Protein AF-A0A2A4EE54-F1 (afdb_monomer)

Mean predicted aligned error: 11.09 Å

Solvent-accessible surface area (backbone atoms only — not comparable to full-atom values): 6206 Å² total; per-residue (Å²): 139,69,63,66,66,54,53,55,38,52,53,34,49,49,50,20,50,52,24,51,49,49,29,50,53,48,52,52,52,50,54,50,50,54,53,49,51,53,56,48,56,74,78,43,83,56,73,71,44,54,53,51,51,51,52,51,53,57,49,48,53,54,50,50,54,52,33,53,51,28,50,51,50,19,51,50,29,48,52,51,32,51,49,53,54,50,55,50,52,52,53,49,50,66,63,67,68,70,83,79,87,84,81,85,83,89,80,95,79,133

Sequence (110 aa):
MSGLHTYETADIRGLESALKQLHGYCGELQAHASGATGAVSAQWSGIANNEFVNTVQTWQVGATILTSFAEYLATWAGDAATQYETAQSSTGSMWGGGGGAGGGGGSTAV

Structure (mmCIF, N/CA/C/O backbone):
data_AF-A0A2A4EE54-F1
#
_entry.id   AF-A0A2A4EE54-F1
#
loop_
_atom_site.group_PDB
_atom_site.id
_atom_site.type_symbol
_atom_site.label_atom_id
_atom_site.label_alt_id
_atom_site.label_comp_id
_atom_site.label_asym_id
_atom_site.label_entity_id
_atom_site.label_seq_id
_atom_site.pdbx_PDB_ins_code
_atom_site.Cartn_x
_a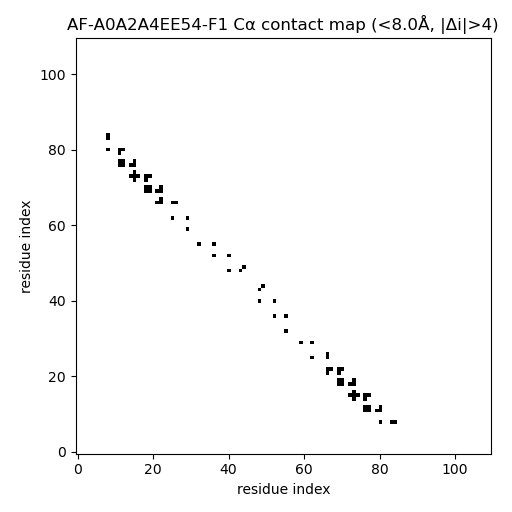tom_site.Cartn_y
_atom_site.Cartn_z
_atom_site.occupancy
_atom_site.B_iso_or_equiv
_atom_site.auth_seq_id
_atom_site.auth_comp_id
_atom_site.auth_asym_id
_atom_site.auth_atom_id
_atom_site.pdbx_PDB_model_num
ATOM 1 N N . MET A 1 1 ? 29.834 -0.822 -24.535 1.00 45.66 1 MET A N 1
ATOM 2 C CA . MET A 1 1 ? 29.388 -0.267 -23.237 1.00 45.66 1 MET A CA 1
ATOM 3 C C . MET A 1 1 ? 27.870 -0.454 -23.058 1.00 45.66 1 MET A C 1
ATOM 5 O O . MET A 1 1 ? 27.166 0.517 -22.854 1.00 45.66 1 MET A O 1
ATOM 9 N N . SER A 1 2 ? 27.335 -1.682 -23.135 1.00 53.91 2 SER A N 1
ATOM 10 C CA . SER A 1 2 ? 25.884 -1.943 -22.967 1.00 53.91 2 SER A CA 1
ATOM 11 C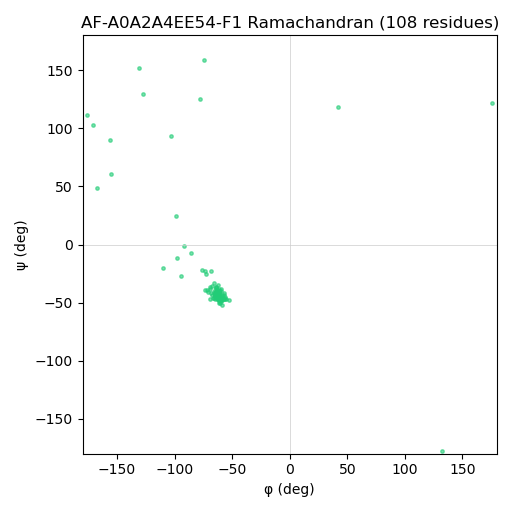 C . SER A 1 2 ? 25.486 -2.421 -21.559 1.00 53.91 2 SER A C 1
ATOM 13 O O . SER A 1 2 ? 24.305 -2.455 -21.231 1.00 53.91 2 SER A O 1
ATOM 15 N N . GLY A 1 3 ? 26.462 -2.786 -20.718 1.00 56.38 3 GLY A N 1
ATOM 16 C CA . GLY A 1 3 ? 26.206 -3.386 -19.405 1.00 56.38 3 GLY A CA 1
ATOM 17 C C . GLY A 1 3 ? 25.590 -2.423 -18.390 1.00 56.38 3 GLY A C 1
ATOM 18 O O . GLY A 1 3 ? 24.597 -2.777 -17.770 1.00 56.38 3 GLY A O 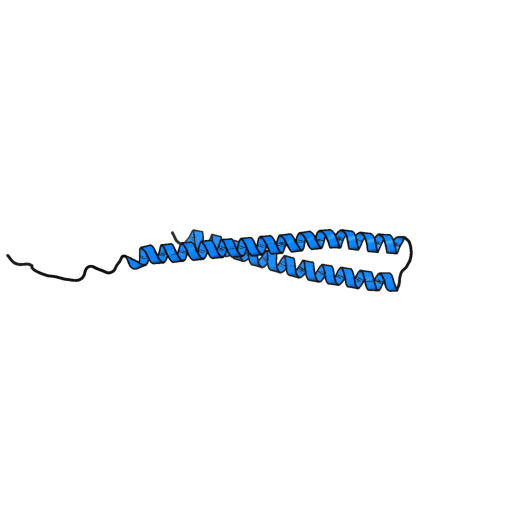1
ATOM 19 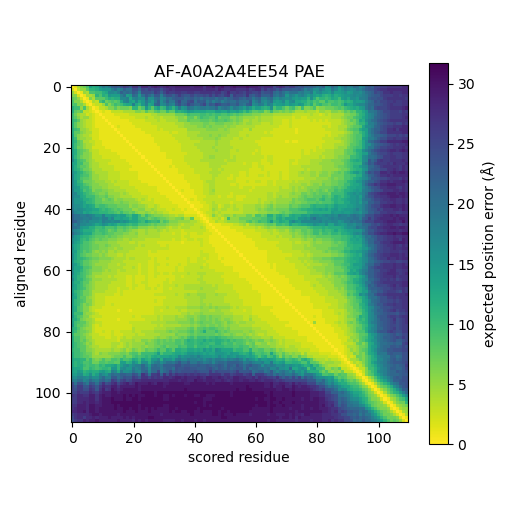N N . LEU A 1 4 ? 26.128 -1.203 -18.257 1.00 57.88 4 LEU A N 1
ATOM 20 C CA . LEU A 1 4 ? 25.693 -0.248 -17.223 1.00 57.88 4 LEU A CA 1
ATOM 21 C C . LEU A 1 4 ? 24.188 0.058 -17.303 1.00 57.88 4 LEU A C 1
ATOM 23 O O . LEU A 1 4 ? 23.478 -0.061 -16.313 1.00 57.88 4 LEU A O 1
ATOM 27 N N . HIS A 1 5 ? 23.689 0.341 -18.505 1.00 59.59 5 HIS A N 1
ATOM 28 C CA . HIS A 1 5 ? 22.298 0.752 -18.708 1.00 59.59 5 HIS A CA 1
ATOM 29 C C . HIS A 1 5 ? 21.277 -0.384 -18.556 1.00 59.59 5 HIS A C 1
ATOM 31 O O . HIS A 1 5 ? 20.105 -0.141 -18.265 1.00 59.59 5 HIS A O 1
ATOM 37 N N . THR A 1 6 ? 21.716 -1.634 -18.726 1.00 61.56 6 THR A N 1
ATOM 38 C CA . THR A 1 6 ? 20.871 -2.811 -18.472 1.00 61.56 6 THR A CA 1
ATOM 39 C C . THR A 1 6 ? 20.683 -3.017 -16.964 1.00 61.56 6 THR A C 1
ATOM 41 O O . THR A 1 6 ? 19.575 -3.314 -16.525 1.00 61.56 6 THR A O 1
ATOM 44 N N . TYR A 1 7 ? 21.738 -2.798 -16.168 1.00 62.31 7 TYR A N 1
ATOM 45 C CA . TYR A 1 7 ? 21.665 -2.845 -14.702 1.00 62.31 7 TYR A CA 1
ATOM 46 C C . TYR A 1 7 ? 20.791 -1.718 -14.135 1.00 62.31 7 TYR A C 1
ATOM 48 O O . TYR A 1 7 ? 19.895 -1.994 -13.346 1.00 62.31 7 TYR A O 1
ATOM 56 N N . GLU A 1 8 ? 20.963 -0.482 -14.615 1.00 74.19 8 GLU A N 1
ATOM 57 C CA . GLU A 1 8 ? 20.152 0.673 -14.189 1.00 74.19 8 GLU A CA 1
ATOM 58 C C . GLU A 1 8 ? 18.649 0.443 -14.425 1.00 74.19 8 GLU A C 1
ATOM 60 O O . GLU A 1 8 ? 17.819 0.725 -13.563 1.00 74.19 8 GLU A O 1
ATOM 65 N N . THR A 1 9 ? 18.288 -0.135 -15.573 1.00 84.19 9 THR A N 1
ATOM 66 C CA . THR A 1 9 ? 16.888 -0.450 -15.899 1.00 84.19 9 THR A CA 1
ATOM 67 C C . THR A 1 9 ? 16.338 -1.564 -15.001 1.00 84.19 9 THR A C 1
ATOM 69 O O . THR A 1 9 ? 15.210 -1.466 -14.515 1.00 84.19 9 THR A O 1
ATOM 72 N N . ALA A 1 10 ? 17.130 -2.611 -14.742 1.00 85.94 10 ALA A N 1
ATOM 73 C CA . ALA A 1 10 ? 16.733 -3.714 -13.869 1.00 85.94 10 ALA A CA 1
ATOM 74 C C . ALA A 1 10 ? 16.497 -3.252 -12.422 1.00 85.94 10 ALA A C 1
ATOM 76 O O . ALA A 1 10 ? 15.517 -3.671 -11.806 1.00 85.94 10 ALA A O 1
ATOM 77 N N . ASP A 1 11 ? 17.333 -2.348 -11.908 1.00 89.00 11 ASP A N 1
ATOM 78 C CA . ASP A 1 11 ? 17.180 -1.780 -10.567 1.00 89.00 11 ASP A CA 1
ATOM 79 C C . ASP A 1 11 ? 15.908 -0.924 -10.455 1.00 89.00 11 ASP A C 1
ATOM 81 O O . ASP A 1 11 ? 15.161 -1.044 -9.479 1.00 89.00 11 ASP A O 1
ATOM 85 N N . ILE A 1 12 ? 15.593 -0.119 -11.479 1.00 90.06 12 ILE A N 1
ATOM 86 C CA . ILE A 1 12 ? 14.355 0.680 -11.519 1.00 90.06 12 ILE A CA 1
ATOM 87 C C . ILE A 1 12 ? 13.115 -0.230 -11.571 1.00 90.06 12 ILE A C 1
ATOM 89 O O . ILE A 1 12 ? 12.148 0.002 -10.843 1.00 90.06 12 ILE A O 1
ATOM 93 N N . ARG A 1 13 ? 13.144 -1.307 -12.369 1.00 91.12 13 ARG A N 1
ATOM 94 C CA . ARG A 1 13 ? 12.072 -2.324 -12.397 1.00 91.12 13 ARG A CA 1
ATOM 95 C C . ARG A 1 13 ? 11.949 -3.064 -11.060 1.00 91.12 13 ARG A C 1
ATOM 97 O O . ARG A 1 13 ? 10.842 -3.379 -10.619 1.00 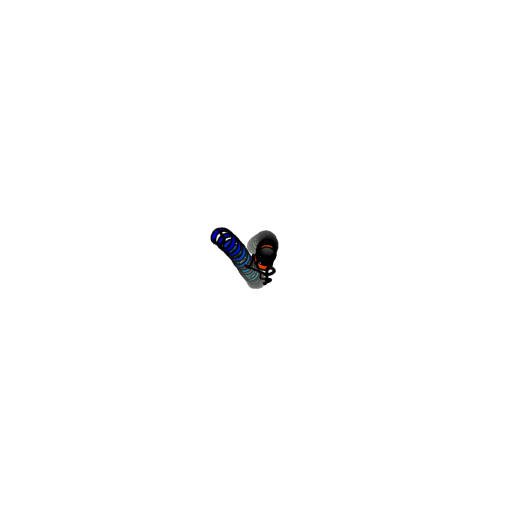91.12 13 ARG A O 1
ATOM 104 N N . GLY A 1 14 ? 13.073 -3.317 -10.392 1.00 92.75 14 GLY A N 1
ATOM 105 C CA . GLY A 1 14 ? 13.110 -3.873 -9.041 1.00 92.75 14 GLY A CA 1
ATOM 106 C C . GLY A 1 14 ? 12.398 -2.969 -8.035 1.00 92.75 14 GLY A C 1
ATOM 107 O O . GLY A 1 14 ? 11.557 -3.444 -7.268 1.00 92.75 14 GLY A O 1
ATOM 108 N N . LEU A 1 15 ? 12.663 -1.661 -8.092 1.00 92.25 15 LEU A N 1
ATOM 109 C CA . LEU A 1 15 ? 11.980 -0.660 -7.274 1.00 92.25 15 LEU A CA 1
ATOM 110 C C . LEU A 1 15 ? 10.473 -0.604 -7.568 1.00 92.25 15 LEU A C 1
ATOM 112 O O . LEU A 1 15 ? 9.676 -0.639 -6.631 1.00 92.25 15 LEU A O 1
ATOM 116 N N . GLU A 1 16 ? 10.071 -0.571 -8.843 1.00 95.19 16 GLU A N 1
ATOM 117 C CA . GLU A 1 16 ? 8.661 -0.622 -9.261 1.00 95.19 16 GLU A CA 1
ATOM 118 C C . GLU A 1 16 ? 7.936 -1.824 -8.626 1.00 95.19 16 GLU A C 1
ATOM 120 O O . GLU A 1 16 ? 6.859 -1.677 -8.041 1.00 95.19 16 GLU A O 1
ATOM 125 N N . SER A 1 17 ? 8.542 -3.013 -8.700 1.00 95.12 17 SER A N 1
ATOM 126 C CA . SER A 1 17 ? 7.984 -4.239 -8.122 1.00 95.12 17 SER A CA 1
ATOM 127 C C . SER A 1 17 ? 7.866 -4.164 -6.598 1.00 95.12 17 SER A C 1
ATOM 129 O O . SER A 1 17 ? 6.822 -4.510 -6.042 1.00 95.12 17 SER A O 1
ATOM 131 N N . ALA A 1 18 ? 8.903 -3.673 -5.914 1.00 95.44 18 ALA A N 1
ATOM 132 C CA . ALA A 1 18 ? 8.892 -3.523 -4.461 1.00 95.44 18 ALA A CA 1
ATOM 133 C C . ALA A 1 18 ? 7.792 -2.557 -3.989 1.00 95.44 18 ALA A C 1
ATOM 135 O O . ALA A 1 18 ? 7.103 -2.831 -3.006 1.00 95.44 18 ALA A O 1
ATOM 136 N N . LEU A 1 19 ? 7.573 -1.459 -4.715 1.00 93.94 19 LEU A N 1
ATOM 137 C CA . LEU A 1 19 ? 6.529 -0.482 -4.399 1.00 93.94 19 LEU A CA 1
ATOM 138 C C . LEU A 1 19 ? 5.120 -1.034 -4.641 1.00 93.94 19 LEU A C 1
ATOM 140 O O . LEU A 1 19 ? 4.227 -0.803 -3.827 1.00 93.94 19 LEU A O 1
ATOM 144 N N . LYS A 1 20 ? 4.922 -1.825 -5.702 1.00 94.00 20 LYS A N 1
ATOM 145 C CA . LYS A 1 20 ? 3.658 -2.544 -5.942 1.00 94.00 20 LYS A CA 1
ATOM 146 C C . LYS A 1 20 ? 3.360 -3.566 -4.843 1.00 94.00 20 LYS A C 1
ATOM 148 O O . LYS A 1 20 ? 2.214 -3.684 -4.412 1.00 94.00 20 LYS A O 1
ATOM 153 N N . GLN A 1 21 ? 4.380 -4.273 -4.355 1.00 95.06 21 GLN A N 1
ATOM 154 C CA . GLN A 1 21 ? 4.237 -5.187 -3.218 1.00 95.06 21 GLN A CA 1
ATOM 155 C C . GLN A 1 21 ? 3.884 -4.434 -1.931 1.00 95.06 21 GLN A C 1
ATOM 157 O O . GLN A 1 21 ? 2.955 -4.832 -1.234 1.00 95.06 21 GLN A O 1
ATOM 162 N N . LEU A 1 22 ? 4.567 -3.318 -1.645 1.00 91.94 22 LEU A N 1
ATOM 163 C CA . LEU A 1 22 ? 4.247 -2.452 -0.507 1.00 91.94 22 LEU A CA 1
ATOM 164 C C . LEU A 1 22 ? 2.791 -1.976 -0.560 1.00 91.94 22 LEU A C 1
ATOM 166 O O . LEU A 1 22 ? 2.080 -2.089 0.434 1.00 91.94 22 LEU A O 1
ATOM 170 N N . HIS A 1 23 ? 2.339 -1.501 -1.722 1.00 93.50 23 HIS A N 1
ATOM 171 C CA . HIS A 1 23 ? 0.952 -1.097 -1.946 1.00 93.50 23 HIS A CA 1
ATOM 172 C C . HIS A 1 23 ? -0.033 -2.231 -1.608 1.00 93.50 23 HIS A C 1
ATOM 174 O O . HIS A 1 23 ? -0.998 -2.014 -0.875 1.00 93.50 23 HIS A O 1
ATOM 180 N N . GLY A 1 24 ? 0.244 -3.454 -2.078 1.00 92.00 24 GLY A N 1
ATOM 181 C CA . GLY A 1 24 ? -0.551 -4.642 -1.753 1.00 92.00 24 GLY A CA 1
ATOM 182 C C . GLY A 1 24 ? -0.620 -4.921 -0.248 1.00 92.00 24 GLY A C 1
ATOM 183 O O . GLY A 1 24 ? -1.713 -5.002 0.311 1.00 92.00 24 GLY A O 1
ATOM 184 N N . TYR A 1 25 ? 0.532 -4.983 0.427 1.00 92.94 25 TYR A N 1
ATOM 185 C CA . TYR A 1 25 ? 0.592 -5.235 1.871 1.00 92.94 25 TYR A CA 1
ATOM 186 C C . TYR A 1 25 ? -0.115 -4.155 2.694 1.00 92.94 25 TYR A C 1
ATOM 188 O O . TYR A 1 25 ? -0.800 -4.466 3.669 1.00 92.94 25 TYR A O 1
ATOM 196 N N . CYS A 1 26 ? 0.019 -2.883 2.312 1.00 92.06 26 CYS A N 1
ATOM 197 C CA . CYS A 1 26 ? -0.686 -1.795 2.980 1.00 92.06 26 CYS A CA 1
ATOM 198 C C . CYS A 1 26 ? -2.206 -1.924 2.814 1.00 92.06 26 CYS A C 1
ATOM 200 O O . CYS A 1 26 ? -2.931 -1.740 3.793 1.00 92.06 26 CYS A O 1
ATOM 202 N N . GLY A 1 27 ? -2.685 -2.303 1.625 1.00 92.19 27 GLY A N 1
ATOM 203 C CA . GLY A 1 27 ? -4.105 -2.559 1.378 1.00 92.19 27 GLY A CA 1
ATOM 204 C C . GLY A 1 27 ? -4.663 -3.704 2.232 1.00 92.19 27 GLY A C 1
ATOM 205 O O . GLY A 1 27 ? -5.708 -3.552 2.868 1.00 92.19 27 GLY A O 1
ATOM 206 N N . GLU A 1 28 ? -3.943 -4.825 2.319 1.00 93.38 28 GLU A N 1
ATOM 207 C CA . GLU A 1 28 ? -4.321 -5.959 3.176 1.00 93.38 28 GLU A CA 1
ATOM 208 C C . GLU A 1 28 ? -4.369 -5.567 4.658 1.00 93.38 28 GLU A C 1
ATOM 210 O O . GLU A 1 28 ? -5.336 -5.871 5.364 1.00 93.38 28 GLU A O 1
ATOM 215 N N . LEU A 1 29 ? -3.358 -4.835 5.132 1.00 92.00 29 LEU A N 1
ATOM 216 C CA . LEU A 1 29 ? -3.283 -4.386 6.518 1.00 92.00 29 LEU A CA 1
ATOM 217 C C . LEU A 1 29 ? -4.419 -3.411 6.865 1.00 92.00 29 LEU A C 1
ATOM 219 O O . LEU A 1 29 ? -4.999 -3.505 7.947 1.00 92.0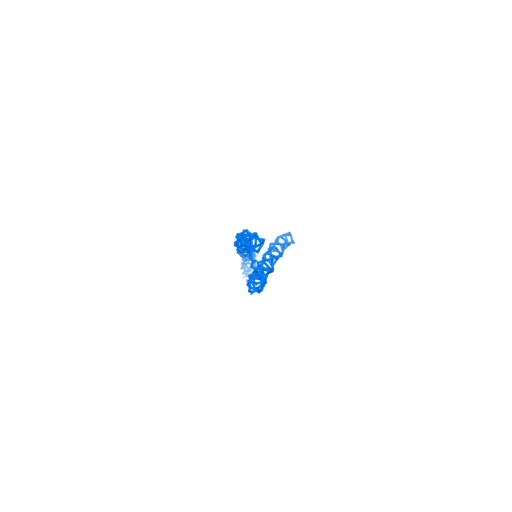0 29 LEU A O 1
ATOM 223 N N . GLN A 1 30 ? -4.779 -2.505 5.949 1.00 93.06 30 GLN A N 1
ATOM 224 C CA . GLN A 1 30 ? -5.924 -1.605 6.117 1.00 93.06 30 GLN A CA 1
ATOM 225 C C . GLN A 1 30 ? -7.249 -2.369 6.212 1.00 93.06 30 GLN A C 1
ATOM 227 O O . GLN A 1 30 ? -8.070 -2.058 7.081 1.00 93.06 30 GLN A O 1
ATOM 232 N N . ALA A 1 31 ? -7.451 -3.381 5.362 1.00 92.06 31 ALA A N 1
ATOM 233 C CA . ALA A 1 31 ? -8.638 -4.232 5.397 1.00 92.06 31 ALA A CA 1
ATOM 234 C C . ALA A 1 31 ? -8.727 -5.038 6.703 1.00 92.06 31 ALA A C 1
ATOM 236 O O . ALA A 1 31 ? -9.795 -5.132 7.310 1.00 92.06 31 ALA A O 1
ATOM 237 N N . HIS A 1 32 ? -7.601 -5.569 7.185 1.00 92.69 32 HIS A N 1
ATOM 238 C CA . HIS A 1 32 ? -7.558 -6.272 8.463 1.00 92.69 32 HIS A CA 1
ATOM 239 C C . HIS A 1 32 ? -7.859 -5.333 9.638 1.00 92.69 32 HIS A C 1
ATOM 241 O O . HIS A 1 32 ? -8.650 -5.674 10.516 1.00 92.69 32 HIS A O 1
ATOM 247 N N . ALA A 1 33 ? -7.270 -4.135 9.649 1.00 90.50 33 ALA A N 1
ATOM 248 C CA . ALA A 1 33 ? -7.512 -3.146 10.692 1.00 90.50 33 ALA A CA 1
ATOM 249 C C . ALA A 1 33 ? -8.987 -2.725 10.749 1.00 90.50 33 ALA A C 1
ATOM 251 O O . ALA A 1 33 ? -9.564 -2.685 11.832 1.00 90.50 33 ALA A O 1
ATOM 252 N N . SER A 1 34 ? -9.627 -2.469 9.601 1.00 90.44 34 SER A N 1
ATOM 253 C CA . SER A 1 34 ? -11.049 -2.103 9.568 1.00 90.44 34 SER A CA 1
ATOM 254 C C . SER A 1 34 ? -11.950 -3.241 10.058 1.00 90.44 34 SER A C 1
ATOM 256 O O . SER A 1 34 ? -12.843 -3.006 10.877 1.00 90.44 34 SER A O 1
ATOM 258 N N . GLY A 1 35 ? -11.676 -4.479 9.634 1.00 90.81 35 GLY A N 1
ATOM 259 C CA . GLY A 1 35 ? -12.401 -5.666 10.085 1.00 90.81 35 GLY A CA 1
ATOM 260 C C . GLY A 1 35 ? -12.257 -5.904 11.590 1.00 90.81 35 GLY A C 1
ATOM 261 O O . GLY A 1 35 ? -13.256 -6.090 12.289 1.00 90.81 35 GLY A O 1
ATOM 262 N N . ALA A 1 36 ? -11.028 -5.829 12.108 1.00 89.44 36 ALA A N 1
ATOM 263 C CA . ALA A 1 36 ? -10.745 -5.988 13.530 1.00 89.44 36 ALA A CA 1
ATOM 264 C C . ALA A 1 36 ? -11.414 -4.892 14.369 1.00 89.44 36 ALA A C 1
ATOM 266 O O . ALA A 1 36 ? -12.041 -5.196 15.382 1.00 89.44 36 ALA A O 1
ATOM 267 N N . THR A 1 37 ? -11.355 -3.629 13.935 1.00 92.25 37 THR A N 1
ATOM 268 C CA . THR A 1 37 ? -12.017 -2.523 14.639 1.00 92.25 37 THR A CA 1
ATOM 269 C C . THR A 1 37 ? -13.530 -2.696 14.685 1.00 92.25 37 THR A C 1
ATOM 271 O O . THR A 1 37 ? -14.126 -2.470 15.739 1.00 92.25 37 THR A O 1
ATOM 274 N N . GLY A 1 38 ? -14.151 -3.146 13.590 1.00 90.06 38 GLY A N 1
ATOM 275 C CA . GLY A 1 38 ? -15.578 -3.468 13.561 1.00 90.06 38 GLY A CA 1
ATOM 276 C C . GLY A 1 38 ? -15.950 -4.593 14.532 1.00 90.06 38 GLY A C 1
ATOM 277 O O . GLY A 1 38 ? -16.887 -4.444 15.315 1.00 90.06 38 GLY A O 1
ATOM 278 N N . ALA A 1 39 ? -15.183 -5.688 14.537 1.00 90.94 39 ALA A N 1
ATOM 279 C CA . ALA A 1 39 ? -15.411 -6.826 15.430 1.00 90.94 39 ALA A CA 1
ATOM 280 C C . ALA A 1 39 ? -15.246 -6.454 16.913 1.00 90.94 39 ALA A C 1
ATOM 282 O O . ALA A 1 39 ? -16.099 -6.788 17.736 1.00 90.94 39 ALA A O 1
ATOM 283 N N . VAL A 1 40 ? -14.184 -5.717 17.249 1.00 89.56 40 VAL A N 1
ATOM 284 C CA . VAL A 1 40 ? -13.925 -5.236 18.614 1.00 89.56 40 VAL A CA 1
ATOM 285 C C . VAL A 1 40 ? -15.034 -4.291 19.069 1.00 89.56 40 VAL A C 1
ATOM 287 O O . VAL A 1 40 ? -15.572 -4.454 20.162 1.00 89.56 40 VAL A O 1
ATOM 290 N N . SER A 1 41 ? -15.444 -3.356 18.210 1.00 90.06 41 SER A N 1
ATOM 291 C CA . SER A 1 41 ? -16.480 -2.372 18.547 1.00 90.06 41 SER A CA 1
ATOM 292 C C . SER A 1 41 ? -17.871 -2.984 18.713 1.00 90.06 41 SER A C 1
ATOM 294 O O . SER A 1 41 ? -18.712 -2.405 19.394 1.00 90.06 41 SER A O 1
ATOM 296 N N . ALA A 1 42 ? -18.120 -4.157 18.124 1.00 90.00 42 ALA A N 1
ATOM 297 C CA . ALA A 1 42 ? -19.365 -4.897 18.313 1.00 90.00 42 ALA A CA 1
ATOM 298 C C . ALA A 1 42 ? -19.469 -5.555 19.702 1.00 90.00 42 ALA A C 1
ATOM 300 O O . ALA A 1 42 ?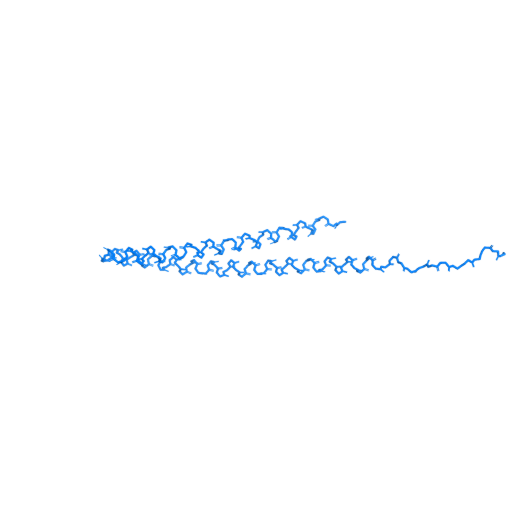 -20.575 -5.809 20.175 1.00 90.00 42 ALA A O 1
ATOM 301 N N . GLN A 1 43 ? -18.335 -5.849 20.348 1.00 91.06 43 GLN A N 1
ATOM 302 C CA . GLN A 1 43 ? -18.285 -6.576 21.623 1.00 91.06 43 GLN A CA 1
ATOM 303 C C . GLN A 1 43 ? -17.853 -5.710 22.809 1.00 91.06 43 GLN A C 1
ATOM 305 O O . GLN A 1 43 ? -18.125 -6.057 23.957 1.00 91.06 43 GLN A O 1
ATOM 310 N N . TRP A 1 44 ? -17.187 -4.587 22.548 1.00 89.94 44 TRP A N 1
ATOM 311 C CA . TRP A 1 44 ? -16.644 -3.698 23.564 1.00 89.94 44 TRP A CA 1
ATOM 312 C C . TRP A 1 44 ? -17.114 -2.265 23.328 1.00 89.94 44 TRP A C 1
ATOM 314 O O . TRP A 1 44 ? -16.978 -1.723 22.238 1.00 89.94 44 TRP A O 1
ATOM 324 N N . SER A 1 45 ? -17.650 -1.622 24.363 1.00 88.44 45 SER A N 1
ATOM 325 C CA . SER A 1 45 ? -18.110 -0.231 24.309 1.00 88.44 45 SER A CA 1
ATOM 326 C C . SER A 1 45 ? -17.558 0.582 25.475 1.00 88.44 45 SER A C 1
ATOM 328 O O . SER A 1 45 ? -17.342 0.041 26.560 1.00 88.44 45 SER A O 1
ATOM 330 N N . GLY A 1 46 ? -17.391 1.890 25.277 1.00 93.06 46 GLY A N 1
ATOM 331 C CA . GLY A 1 46 ? -16.938 2.832 26.304 1.00 93.06 46 GLY A CA 1
ATOM 332 C C . GLY A 1 46 ? -15.821 3.748 25.806 1.00 93.06 46 GLY A C 1
ATOM 333 O O . GLY A 1 46 ? -15.416 3.675 24.648 1.00 93.06 46 GLY A O 1
ATOM 334 N N . ILE A 1 47 ? -15.312 4.605 26.696 1.00 92.81 47 ILE A N 1
ATOM 335 C CA . ILE A 1 47 ? -14.281 5.611 26.375 1.00 92.81 47 ILE A CA 1
ATOM 336 C C . ILE A 1 47 ? -13.030 4.959 25.773 1.00 92.81 47 ILE A C 1
ATOM 338 O O . ILE A 1 47 ? -12.560 5.395 24.730 1.00 92.81 47 ILE A O 1
ATOM 342 N N . ALA A 1 48 ? -12.557 3.862 26.363 1.00 90.75 48 ALA A N 1
ATOM 343 C CA . ALA A 1 48 ? -11.375 3.157 25.876 1.00 90.75 48 ALA A CA 1
ATOM 344 C C . ALA A 1 48 ? -11.572 2.521 24.481 1.00 90.75 48 ALA A C 1
ATOM 346 O O . ALA A 1 48 ? -10.634 2.508 23.686 1.00 90.75 48 ALA A O 1
ATOM 347 N N . ASN A 1 49 ? -12.787 2.062 24.137 1.00 92.94 49 ASN A N 1
ATOM 348 C CA . ASN A 1 49 ? -13.064 1.624 22.765 1.00 92.94 49 ASN A CA 1
ATOM 349 C C . ASN A 1 49 ? -13.023 2.818 21.796 1.00 92.94 49 ASN A C 1
ATOM 351 O O . ASN A 1 49 ? -12.409 2.741 20.739 1.00 92.94 49 ASN A O 1
ATOM 355 N N . ASN A 1 50 ? -13.612 3.957 22.172 1.00 92.06 50 ASN A N 1
ATOM 356 C CA . ASN A 1 50 ? -13.573 5.156 21.332 1.00 92.06 50 ASN A CA 1
ATOM 357 C C . ASN A 1 50 ? -12.133 5.633 21.067 1.00 92.06 50 ASN A C 1
ATOM 359 O O . ASN A 1 50 ? -11.817 6.017 19.943 1.00 92.06 50 ASN A O 1
ATOM 363 N N . GLU A 1 51 ? -11.254 5.580 22.072 1.00 93.00 51 GLU A N 1
ATOM 364 C CA . GLU A 1 51 ? -9.827 5.894 21.915 1.00 93.00 51 GLU A CA 1
ATOM 365 C C . GLU A 1 51 ? -9.122 4.917 20.967 1.00 93.00 51 GLU A C 1
ATOM 367 O O . GLU A 1 51 ? -8.360 5.340 20.093 1.00 93.00 51 GLU A O 1
ATOM 372 N N . PHE A 1 52 ? -9.412 3.618 21.085 1.00 91.31 52 PHE A N 1
ATOM 373 C CA . PHE A 1 52 ? -8.897 2.600 20.172 1.00 91.31 52 PHE A CA 1
ATOM 374 C C . PHE A 1 52 ? -9.359 2.846 18.728 1.00 91.31 52 PHE A C 1
ATOM 376 O O . PHE A 1 52 ? -8.527 2.913 17.823 1.00 91.31 52 PHE A O 1
ATOM 383 N N . VAL A 1 53 ? -10.662 3.046 18.509 1.00 92.12 53 VAL A N 1
ATOM 384 C CA . VAL A 1 53 ? -11.240 3.327 17.184 1.00 92.12 53 VAL A CA 1
ATOM 385 C C . VAL A 1 53 ? -10.605 4.572 16.569 1.00 92.12 53 VAL A C 1
ATOM 387 O O . VAL A 1 53 ? -10.184 4.531 15.415 1.00 92.12 53 VAL A O 1
ATOM 390 N N . ASN A 1 54 ? -10.480 5.656 17.336 1.00 93.06 54 ASN A N 1
ATOM 391 C CA . ASN A 1 54 ? -9.863 6.899 16.871 1.00 93.06 54 ASN A CA 1
ATOM 392 C C . ASN A 1 54 ? -8.385 6.691 16.492 1.00 93.06 54 ASN A C 1
ATOM 394 O O . ASN A 1 54 ? -7.928 7.144 15.440 1.00 93.06 54 ASN A O 1
ATOM 398 N N . THR A 1 55 ? -7.650 5.925 17.301 1.00 94.00 55 THR A N 1
ATOM 399 C CA . THR A 1 55 ? -6.255 5.571 17.007 1.00 94.00 55 THR A CA 1
ATOM 400 C C . THR A 1 55 ? -6.142 4.797 15.693 1.00 94.00 55 THR A C 1
ATOM 402 O O . THR A 1 55 ? -5.315 5.143 14.846 1.00 94.00 55 THR A O 1
ATOM 405 N N . VAL A 1 56 ? -7.001 3.794 15.472 1.00 93.06 56 VAL A N 1
ATOM 406 C CA . VAL A 1 56 ? -7.005 3.024 14.219 1.00 93.06 56 VAL A CA 1
ATOM 407 C C . VAL A 1 56 ? -7.392 3.902 13.028 1.00 93.06 56 VAL A C 1
ATOM 409 O O . VAL A 1 56 ? -6.746 3.817 11.988 1.00 93.06 56 VAL A O 1
ATOM 412 N N . GLN A 1 57 ? -8.382 4.784 13.171 1.00 91.69 57 GLN A N 1
ATOM 413 C CA . GLN A 1 57 ? -8.773 5.727 12.117 1.00 91.69 57 GLN A CA 1
ATOM 414 C C . GLN A 1 57 ? -7.630 6.680 11.745 1.00 91.69 57 GLN A C 1
ATOM 416 O O . GLN A 1 57 ? -7.353 6.884 10.565 1.00 91.69 57 GLN A O 1
ATOM 421 N N . THR A 1 58 ? -6.921 7.222 12.736 1.00 93.75 58 THR A N 1
ATOM 422 C CA . THR A 1 58 ? -5.760 8.096 12.505 1.00 93.75 58 THR A CA 1
ATOM 423 C C . THR A 1 58 ? -4.653 7.354 11.758 1.00 93.75 58 THR A C 1
ATOM 425 O O . THR A 1 58 ? -4.101 7.865 10.781 1.00 93.75 58 THR A O 1
ATOM 428 N N . TRP A 1 59 ? -4.364 6.117 12.166 1.00 93.44 59 TRP A N 1
ATOM 429 C CA . TRP A 1 59 ? -3.417 5.259 11.460 1.00 93.44 59 TRP A CA 1
ATOM 430 C C . TRP A 1 59 ? -3.870 4.956 10.019 1.00 93.44 59 TRP A C 1
ATOM 432 O O . TRP A 1 59 ? -3.055 5.037 9.100 1.00 93.44 59 TRP A O 1
ATOM 442 N N . GLN A 1 60 ? -5.162 4.688 9.791 1.00 91.69 60 GLN A N 1
ATOM 443 C CA . GLN A 1 60 ? -5.717 4.417 8.457 1.00 91.69 60 GLN A CA 1
ATOM 444 C C . GLN A 1 60 ? -5.507 5.585 7.489 1.00 91.69 60 GLN A C 1
ATOM 446 O O . GLN A 1 60 ? -5.182 5.341 6.328 1.00 91.69 60 GLN A O 1
ATOM 451 N N . VAL A 1 61 ? -5.634 6.835 7.951 1.00 91.56 61 VAL A N 1
ATOM 452 C CA . VAL A 1 61 ? -5.343 8.024 7.128 1.00 91.56 61 VAL A CA 1
ATOM 453 C C . VAL A 1 61 ? -3.887 8.018 6.660 1.00 91.56 61 VAL A C 1
ATOM 455 O O . VAL A 1 61 ? -3.621 8.188 5.470 1.00 91.56 61 VAL A O 1
ATOM 458 N N . GLY A 1 62 ? -2.942 7.778 7.574 1.00 91.56 62 GLY A N 1
ATOM 459 C CA . GLY A 1 62 ? -1.519 7.691 7.240 1.00 91.56 62 GLY A CA 1
ATOM 460 C C . GLY A 1 62 ? -1.208 6.537 6.284 1.00 91.56 62 GLY A C 1
ATOM 461 O O . GLY A 1 62 ? -0.462 6.719 5.322 1.00 91.56 62 GLY A O 1
ATOM 462 N N . ALA A 1 63 ? -1.831 5.376 6.501 1.00 91.31 63 ALA A N 1
ATOM 463 C CA . ALA A 1 63 ? -1.702 4.226 5.615 1.00 91.31 63 ALA A CA 1
ATOM 464 C C . ALA A 1 63 ? -2.211 4.541 4.198 1.00 91.31 63 ALA A C 1
ATOM 466 O O . ALA A 1 63 ? -1.525 4.219 3.237 1.00 91.31 63 ALA A O 1
ATOM 467 N N . THR A 1 64 ? -3.338 5.246 4.051 1.00 91.19 64 THR A N 1
ATOM 468 C CA . THR A 1 64 ? -3.862 5.642 2.732 1.00 91.19 64 THR A CA 1
ATOM 469 C C . THR A 1 64 ? -2.879 6.537 1.991 1.00 91.19 64 THR A C 1
ATOM 471 O O . THR A 1 64 ? -2.605 6.309 0.818 1.00 91.19 64 THR A O 1
ATOM 474 N N . ILE A 1 65 ? -2.303 7.523 2.682 1.00 92.75 65 ILE A N 1
ATOM 475 C CA . ILE A 1 65 ? -1.307 8.425 2.093 1.00 92.75 65 ILE A CA 1
ATOM 476 C C . ILE A 1 65 ? -0.076 7.635 1.633 1.00 92.75 65 ILE A C 1
ATOM 478 O O . ILE A 1 65 ? 0.384 7.821 0.507 1.00 92.75 65 ILE A O 1
ATOM 482 N N . LEU A 1 66 ? 0.435 6.730 2.474 1.00 91.19 66 LEU A N 1
ATOM 483 C CA . LEU A 1 66 ? 1.577 5.878 2.138 1.00 91.19 66 LEU A CA 1
ATOM 484 C C . LEU A 1 66 ? 1.295 5.028 0.891 1.00 91.19 66 LEU A C 1
ATOM 486 O O . LEU A 1 66 ? 2.121 4.989 -0.019 1.00 91.19 66 LEU A O 1
ATOM 490 N N . THR A 1 67 ? 0.121 4.398 0.834 1.00 93.38 67 THR A N 1
ATOM 491 C CA . THR A 1 67 ? -0.333 3.577 -0.292 1.00 93.38 67 THR A CA 1
ATOM 492 C C . THR A 1 67 ? -0.395 4.397 -1.584 1.00 93.38 67 THR A C 1
ATOM 494 O O . THR A 1 67 ? 0.183 3.992 -2.591 1.00 93.38 67 THR A O 1
ATOM 497 N N . SER A 1 68 ? -0.997 5.591 -1.549 1.00 92.25 68 SER A N 1
ATOM 498 C CA . SER A 1 68 ? -1.068 6.485 -2.713 1.00 92.25 68 SER A CA 1
ATOM 499 C C . SER A 1 68 ? 0.313 6.929 -3.206 1.00 92.25 68 SER A C 1
ATOM 501 O O . SER A 1 68 ? 0.563 6.956 -4.410 1.00 92.25 68 SER A O 1
ATOM 503 N N . PHE A 1 69 ? 1.239 7.252 -2.298 1.00 94.06 69 PHE A N 1
ATOM 504 C CA . PHE A 1 69 ? 2.606 7.608 -2.686 1.00 94.06 69 PHE A CA 1
ATOM 505 C C . PHE A 1 69 ? 3.392 6.416 -3.237 1.00 94.06 69 PHE A C 1
ATOM 507 O O . PHE A 1 69 ? 4.165 6.592 -4.180 1.00 94.06 69 PHE A O 1
ATOM 514 N N . ALA A 1 70 ? 3.195 5.216 -2.687 1.00 93.25 70 ALA A N 1
ATOM 515 C CA . ALA A 1 70 ? 3.820 4.000 -3.196 1.00 93.25 70 ALA A CA 1
ATOM 516 C C . ALA A 1 70 ? 3.365 3.698 -4.632 1.00 93.25 70 ALA A C 1
ATOM 518 O O . ALA A 1 70 ? 4.200 3.421 -5.490 1.00 93.25 70 ALA A O 1
ATOM 519 N N . GLU A 1 71 ? 2.066 3.821 -4.917 1.00 94.62 71 GLU A N 1
ATOM 520 C CA . GLU A 1 71 ? 1.510 3.640 -6.263 1.00 94.62 71 GLU A CA 1
ATOM 521 C C . GLU A 1 71 ? 2.023 4.697 -7.252 1.00 94.62 71 GLU A C 1
ATOM 523 O O . GLU A 1 71 ? 2.454 4.365 -8.362 1.00 94.62 71 GLU A O 1
ATOM 528 N N . TYR A 1 72 ? 2.042 5.967 -6.837 1.00 94.44 72 TYR A N 1
ATOM 529 C CA . TYR A 1 72 ? 2.584 7.054 -7.648 1.00 94.44 72 TYR A CA 1
ATOM 530 C C . TYR A 1 72 ? 4.056 6.811 -8.006 1.00 94.44 72 TYR A C 1
ATOM 532 O O . TYR A 1 72 ? 4.442 6.902 -9.173 1.00 94.44 72 TYR A O 1
ATOM 540 N N . LEU A 1 73 ? 4.879 6.452 -7.016 1.00 94.06 73 LEU A N 1
ATOM 541 C CA . LEU A 1 73 ? 6.299 6.196 -7.234 1.00 94.06 73 LEU A CA 1
ATOM 542 C C . LEU A 1 73 ? 6.526 4.941 -8.088 1.00 94.06 73 LEU A C 1
ATOM 544 O O . LEU A 1 73 ? 7.428 4.938 -8.923 1.00 94.06 73 LEU A O 1
ATOM 548 N N . ALA A 1 74 ? 5.698 3.904 -7.929 1.00 93.81 74 ALA A N 1
ATOM 549 C CA . ALA A 1 74 ? 5.754 2.711 -8.771 1.00 93.81 74 ALA A CA 1
ATOM 550 C C . ALA A 1 74 ? 5.457 3.049 -10.237 1.00 93.81 74 ALA A C 1
ATOM 552 O O . ALA A 1 74 ? 6.177 2.606 -11.128 1.00 93.81 74 ALA A O 1
ATOM 553 N N . THR A 1 75 ? 4.428 3.863 -10.480 1.00 94.12 75 THR A N 1
ATOM 554 C CA . THR A 1 75 ? 4.060 4.327 -11.826 1.00 94.12 75 THR A CA 1
ATOM 555 C C . THR A 1 75 ? 5.205 5.113 -12.451 1.00 94.12 75 THR A C 1
ATOM 557 O O . THR A 1 75 ? 5.660 4.784 -13.543 1.00 94.12 75 THR A O 1
ATOM 560 N N . TRP A 1 76 ? 5.744 6.087 -11.715 1.00 94.31 76 TRP A N 1
ATOM 561 C CA . TRP A 1 76 ? 6.876 6.881 -12.178 1.00 94.31 76 TRP A CA 1
ATOM 562 C C . TRP A 1 76 ? 8.111 6.021 -12.490 1.00 94.31 76 TRP A C 1
ATOM 564 O O . TRP A 1 76 ? 8.751 6.215 -13.522 1.00 94.31 76 TRP A O 1
ATOM 574 N N . ALA A 1 77 ? 8.436 5.046 -11.634 1.00 92.12 77 ALA A N 1
ATOM 575 C CA . ALA A 1 77 ? 9.554 4.133 -11.861 1.00 92.12 77 ALA A CA 1
ATOM 576 C C . ALA A 1 77 ? 9.338 3.280 -13.124 1.00 92.12 77 ALA A C 1
ATOM 578 O O . ALA A 1 77 ? 10.253 3.137 -13.937 1.00 92.12 77 ALA A O 1
ATOM 579 N N . GLY A 1 78 ? 8.122 2.769 -13.334 1.00 90.81 78 GLY A N 1
ATOM 580 C CA . GLY A 1 78 ? 7.768 2.018 -14.539 1.00 90.81 78 GLY A CA 1
ATOM 581 C C . GLY A 1 78 ? 7.875 2.853 -15.818 1.00 90.81 78 GLY A C 1
ATOM 582 O O . GLY A 1 78 ? 8.412 2.376 -16.825 1.00 90.81 78 GLY A O 1
ATOM 583 N N . ASP A 1 79 ? 7.437 4.112 -15.773 1.00 90.12 79 ASP A N 1
ATOM 584 C CA . ASP A 1 79 ? 7.563 5.054 -16.888 1.00 90.12 79 ASP A CA 1
ATOM 585 C C . ASP A 1 79 ? 9.032 5.379 -17.184 1.00 90.12 79 ASP A C 1
ATOM 587 O O . ASP A 1 79 ? 9.444 5.384 -18.347 1.00 90.12 79 ASP A O 1
ATOM 591 N N . ALA A 1 80 ? 9.842 5.602 -16.145 1.00 87.06 80 ALA A N 1
ATOM 592 C CA . ALA A 1 80 ? 11.271 5.862 -16.281 1.00 87.06 80 ALA A CA 1
ATOM 593 C C . ALA A 1 80 ? 11.999 4.673 -16.929 1.00 87.06 80 ALA A C 1
ATOM 595 O O . ALA A 1 80 ? 12.723 4.860 -17.908 1.00 87.06 80 ALA A O 1
ATOM 596 N N . ALA A 1 81 ? 11.764 3.446 -16.449 1.00 88.44 81 ALA A N 1
ATOM 597 C CA . ALA A 1 81 ? 12.348 2.240 -17.039 1.00 88.44 81 ALA A CA 1
ATOM 598 C C . ALA A 1 81 ? 11.957 2.080 -18.518 1.00 88.44 81 ALA A C 1
ATOM 600 O O . ALA A 1 81 ? 12.815 1.843 -19.367 1.00 88.44 81 ALA A O 1
ATOM 601 N N . THR A 1 82 ? 10.683 2.302 -18.847 1.00 89.12 82 THR A N 1
ATOM 602 C CA . THR A 1 82 ? 10.176 2.205 -20.226 1.00 89.12 82 THR A CA 1
ATOM 603 C C . THR A 1 82 ? 10.822 3.241 -21.154 1.00 89.12 82 THR A C 1
ATOM 605 O O . THR A 1 82 ? 11.154 2.937 -22.305 1.00 89.12 82 THR A O 1
ATOM 608 N N . GLN A 1 83 ? 11.049 4.466 -20.670 1.00 86.75 83 GLN A N 1
ATOM 609 C CA . GLN A 1 83 ? 11.760 5.500 -21.428 1.00 86.75 83 GLN A CA 1
ATOM 610 C C . GLN A 1 83 ? 13.220 5.110 -21.691 1.00 86.75 83 GLN A C 1
ATOM 612 O O . GLN A 1 83 ? 13.694 5.274 -22.819 1.00 86.75 83 GLN A O 1
ATOM 617 N N . TYR A 1 84 ? 13.914 4.544 -20.699 1.00 84.25 84 TYR A N 1
ATOM 618 C CA . TYR A 1 84 ? 15.279 4.042 -20.878 1.00 84.25 84 TYR A CA 1
ATOM 619 C C . TYR A 1 84 ? 15.347 2.898 -21.895 1.00 84.25 84 TYR A C 1
ATOM 621 O O . TYR A 1 84 ? 16.163 2.951 -22.816 1.00 84.25 84 TYR A O 1
ATOM 629 N N . GLU A 1 85 ? 14.458 1.908 -21.789 1.00 85.19 85 GLU A N 1
ATOM 630 C CA . GLU A 1 85 ? 14.352 0.788 -22.736 1.00 85.19 85 GLU A CA 1
ATOM 631 C C . GLU A 1 85 ? 14.107 1.297 -24.171 1.00 85.19 85 GLU A C 1
ATOM 633 O O . GLU A 1 85 ? 14.770 0.880 -25.128 1.00 85.19 85 GLU A O 1
ATOM 638 N N . THR A 1 86 ? 13.213 2.277 -24.323 1.00 84.62 86 THR A N 1
ATOM 639 C CA . THR A 1 86 ? 12.896 2.892 -25.620 1.00 84.62 86 THR A CA 1
ATOM 640 C C . THR A 1 86 ? 14.104 3.631 -26.201 1.00 84.62 86 THR A C 1
ATOM 642 O O . THR A 1 86 ? 14.449 3.418 -27.366 1.00 84.62 86 THR A O 1
ATOM 645 N N . ALA A 1 87 ? 14.794 4.450 -25.404 1.00 82.12 87 ALA A N 1
ATOM 646 C CA . ALA A 1 87 ? 15.988 5.181 -25.833 1.00 82.12 87 ALA A CA 1
ATOM 647 C C . ALA A 1 87 ? 17.147 4.246 -26.234 1.00 82.12 87 ALA A C 1
ATOM 649 O O . ALA A 1 87 ? 17.889 4.527 -27.182 1.00 82.12 87 ALA A O 1
ATOM 650 N N . GLN A 1 88 ? 17.288 3.103 -25.558 1.00 76.88 88 GLN A N 1
ATOM 651 C CA . GLN A 1 88 ? 18.261 2.075 -25.934 1.00 76.88 88 GLN A CA 1
ATOM 652 C C . GLN A 1 88 ? 17.913 1.436 -27.282 1.00 76.88 88 GLN A C 1
ATOM 654 O O . GLN A 1 88 ? 18.781 1.310 -28.149 1.00 76.88 88 GLN A O 1
ATOM 659 N N . SER A 1 89 ? 16.645 1.069 -27.486 1.00 77.81 89 SER A N 1
ATOM 660 C CA . SER A 1 89 ? 16.194 0.430 -28.728 1.00 77.81 89 SER A CA 1
ATOM 661 C C . SER A 1 89 ? 16.330 1.343 -29.957 1.00 77.81 89 SER A C 1
ATOM 663 O O . SER A 1 89 ? 16.739 0.889 -31.032 1.00 77.81 89 SER A O 1
ATOM 665 N N . SER A 1 90 ? 16.071 2.646 -29.800 1.00 76.25 90 SER A N 1
ATOM 666 C CA . SER A 1 90 ? 16.212 3.637 -30.872 1.00 76.25 90 SER A CA 1
ATOM 667 C C . SER A 1 90 ? 17.678 3.897 -31.221 1.00 76.25 90 SER A C 1
ATOM 669 O O . SER A 1 90 ? 18.031 3.925 -32.400 1.00 76.25 90 SER A O 1
ATOM 671 N N . THR A 1 91 ? 18.555 3.976 -30.216 1.00 68.25 91 THR A N 1
ATOM 672 C CA . THR A 1 91 ? 20.008 4.095 -30.416 1.00 68.25 91 THR A CA 1
ATOM 673 C C . THR A 1 91 ? 20.575 2.857 -31.116 1.00 68.25 91 THR A C 1
ATOM 675 O O . THR A 1 91 ? 21.345 2.981 -32.069 1.00 68.25 91 THR A O 1
ATOM 678 N N . GLY A 1 92 ? 20.151 1.656 -30.706 1.00 63.69 92 GLY A N 1
ATOM 679 C CA . GLY A 1 92 ? 20.537 0.402 -31.357 1.00 63.69 92 GLY A CA 1
ATOM 680 C C . GLY A 1 92 ? 20.079 0.324 -32.816 1.00 63.69 92 GLY A C 1
ATOM 681 O O . GLY A 1 92 ? 20.837 -0.120 -33.674 1.00 63.69 92 GLY A O 1
ATOM 682 N N . SER A 1 93 ? 18.881 0.827 -33.120 1.00 63.16 93 SER A N 1
ATOM 683 C CA . SER A 1 93 ? 18.343 0.860 -34.488 1.00 63.16 93 SER A CA 1
ATOM 684 C C . SER A 1 93 ? 19.057 1.884 -35.379 1.00 63.16 93 SER A C 1
ATOM 686 O O . SER A 1 93 ? 19.353 1.588 -36.53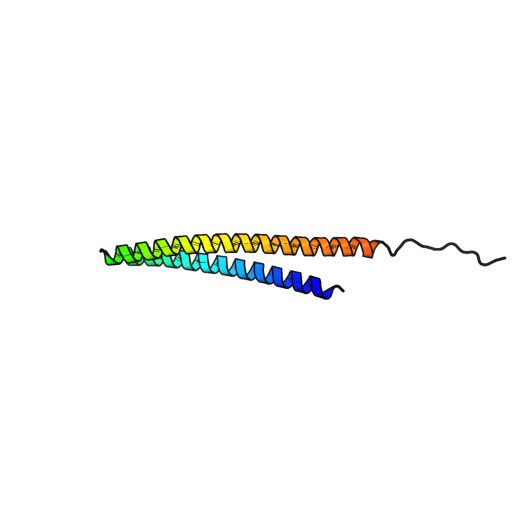6 1.00 63.16 93 SER A O 1
ATOM 688 N N . MET A 1 94 ? 19.398 3.062 -34.841 1.00 61.28 94 MET A N 1
ATOM 689 C CA . MET A 1 94 ? 20.134 4.105 -35.572 1.00 61.28 94 MET A CA 1
ATOM 690 C C . MET A 1 94 ? 21.544 3.665 -35.978 1.00 61.28 94 MET A C 1
ATOM 692 O O . MET A 1 94 ? 22.001 4.005 -37.066 1.00 61.28 94 MET A O 1
ATOM 696 N N . TRP A 1 95 ? 22.224 2.889 -35.133 1.00 60.22 95 TRP A N 1
ATOM 697 C CA . TRP A 1 95 ? 23.589 2.425 -35.398 1.00 60.22 95 TRP A CA 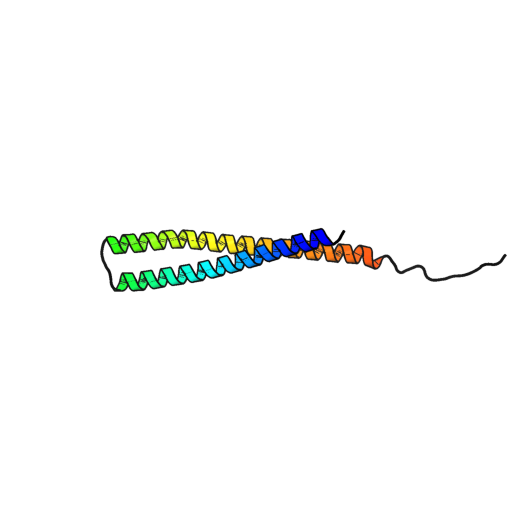1
ATOM 698 C C . TRP A 1 95 ? 23.654 1.036 -36.049 1.00 60.22 95 TRP A C 1
ATOM 700 O O . TRP A 1 95 ? 24.583 0.760 -36.804 1.00 60.22 95 TRP A O 1
ATOM 710 N N . GLY A 1 96 ? 22.660 0.173 -35.822 1.00 54.41 96 GLY A N 1
ATOM 711 C CA . GLY A 1 96 ? 22.560 -1.150 -36.448 1.00 54.41 96 GLY A CA 1
ATOM 712 C C . GLY A 1 96 ? 22.094 -1.121 -37.910 1.00 54.41 96 GLY A C 1
ATOM 713 O O . GLY A 1 96 ? 22.386 -2.051 -38.657 1.00 54.41 96 GLY A O 1
ATOM 714 N N . GLY A 1 97 ? 21.413 -0.053 -38.342 1.00 50.19 97 GLY A N 1
ATOM 715 C CA . GLY A 1 97 ? 20.903 0.104 -39.712 1.00 50.19 97 GLY A CA 1
ATOM 716 C C . GLY A 1 97 ? 21.889 0.692 -40.735 1.00 50.19 97 GLY A C 1
ATOM 717 O O . GLY A 1 97 ? 21.581 0.715 -41.923 1.00 50.19 97 GLY A O 1
ATOM 718 N N . GLY A 1 98 ? 23.069 1.166 -40.315 1.00 46.00 98 GLY A N 1
ATOM 719 C CA . GLY A 1 98 ? 24.022 1.879 -41.184 1.00 46.00 98 GLY A CA 1
ATOM 720 C C . GLY A 1 98 ? 25.082 1.017 -41.887 1.00 46.00 98 GLY A C 1
ATOM 721 O O . GLY A 1 98 ? 25.905 1.547 -42.627 1.00 46.00 98 GLY A O 1
ATOM 722 N N . GLY A 1 99 ? 25.101 -0.300 -41.660 1.00 49.12 99 GLY A N 1
ATOM 723 C CA . GLY A 1 99 ? 26.190 -1.194 -42.082 1.00 49.12 99 GLY A CA 1
ATOM 724 C C . GLY A 1 99 ? 25.964 -1.985 -43.375 1.00 49.12 99 GLY A C 1
ATOM 725 O O . GLY A 1 99 ? 26.544 -3.058 -43.515 1.00 49.12 99 GLY A O 1
ATOM 726 N N . GLY A 1 100 ? 25.108 -1.531 -44.296 1.00 51.72 100 GLY A N 1
ATOM 727 C CA . GLY A 1 100 ? 24.689 -2.371 -45.424 1.00 51.72 100 GLY A CA 1
ATOM 728 C C . GLY A 1 100 ? 24.219 -1.629 -46.670 1.00 51.72 100 GLY A C 1
ATOM 729 O O . GLY A 1 100 ? 23.089 -1.826 -47.095 1.00 51.72 100 GLY A O 1
ATOM 730 N N . ALA A 1 101 ? 25.070 -0.806 -47.285 1.00 48.09 101 ALA A N 1
ATOM 731 C CA . ALA A 1 101 ? 24.890 -0.383 -48.679 1.00 48.09 101 ALA A CA 1
ATOM 732 C C . ALA A 1 101 ? 26.237 0.036 -49.292 1.00 48.09 101 ALA A C 1
ATOM 734 O O . ALA A 1 101 ? 26.651 1.187 -49.213 1.00 48.09 101 ALA A O 1
ATOM 735 N N . GLY A 1 102 ? 26.938 -0.927 -49.889 1.00 42.69 102 GLY A N 1
ATOM 736 C CA . GLY A 1 102 ? 28.206 -0.715 -50.590 1.00 42.69 102 GLY A CA 1
ATOM 737 C C . GLY A 1 102 ? 28.584 -1.936 -51.422 1.00 42.69 102 GLY A C 1
ATOM 738 O O . GLY A 1 102 ? 29.675 -2.477 -51.280 1.00 42.69 102 GLY A O 1
ATOM 739 N N . GLY A 1 103 ? 27.635 -2.438 -52.216 1.00 41.69 103 GLY A N 1
ATOM 740 C CA . GLY A 1 103 ? 27.853 -3.542 -53.143 1.00 41.69 103 GLY A CA 1
ATOM 741 C C . GLY A 1 103 ? 28.584 -3.093 -54.412 1.00 41.69 103 GLY A C 1
ATOM 742 O O . GLY A 1 103 ? 28.125 -2.187 -55.094 1.00 41.69 103 GLY A O 1
ATOM 743 N N . GLY A 1 104 ? 29.705 -3.765 -54.691 1.00 44.47 104 GLY A N 1
ATOM 744 C CA . GLY A 1 104 ? 30.174 -4.248 -55.998 1.00 44.47 104 GLY A CA 1
ATOM 745 C C . GLY A 1 104 ? 30.054 -3.375 -57.257 1.00 44.47 104 GLY A C 1
ATOM 746 O O . GLY A 1 104 ? 28.972 -3.177 -57.794 1.00 44.47 104 GLY A O 1
ATOM 747 N N . GLY A 1 105 ? 31.209 -3.054 -57.847 1.00 37.09 105 GLY A N 1
ATOM 748 C CA . GLY A 1 105 ? 31.342 -2.678 -59.258 1.00 37.09 105 GLY A CA 1
ATOM 749 C C . GLY A 1 105 ? 32.816 -2.600 -59.656 1.00 37.09 105 GLY A C 1
ATOM 750 O O . GLY A 1 105 ? 33.507 -1.671 -59.258 1.00 37.09 105 GLY A O 1
ATOM 751 N N . GLY A 1 106 ? 33.321 -3.619 -60.355 1.00 43.44 106 GLY A N 1
ATOM 752 C CA . GLY A 1 106 ? 34.744 -3.786 -60.659 1.00 43.44 106 GLY A CA 1
ATOM 753 C C . GLY A 1 106 ? 35.313 -2.854 -61.735 1.00 43.44 106 GLY A C 1
ATOM 754 O O . GLY A 1 106 ? 34.589 -2.369 -62.595 1.00 43.44 106 GLY A O 1
ATOM 755 N N . SER A 1 107 ? 36.637 -2.680 -61.705 1.00 44.78 107 SER A N 1
ATOM 756 C CA . SER A 1 107 ? 37.543 -2.854 -62.854 1.00 44.78 107 SER A CA 1
ATOM 757 C C . SER A 1 107 ? 38.991 -2.655 -62.385 1.00 44.78 107 SER A C 1
ATOM 759 O O . SER A 1 107 ? 39.394 -1.547 -62.042 1.00 44.78 107 SER A O 1
ATOM 761 N N . THR A 1 108 ? 39.782 -3.728 -62.370 1.00 51.41 108 THR A N 1
ATOM 762 C CA . THR A 1 108 ? 41.250 -3.655 -62.396 1.00 51.41 108 THR A CA 1
ATOM 763 C C . THR A 1 108 ? 41.711 -3.992 -63.811 1.00 51.41 108 THR A C 1
ATOM 765 O O . THR A 1 108 ? 41.825 -5.167 -64.152 1.00 51.41 108 THR A O 1
ATOM 768 N N . ALA A 1 109 ? 41.894 -2.955 -64.624 1.00 37.69 109 ALA A N 1
ATOM 769 C CA . ALA A 1 109 ? 42.657 -2.854 -65.878 1.00 37.69 109 ALA A CA 1
ATOM 770 C C . ALA A 1 109 ? 42.367 -1.422 -66.376 1.00 37.69 109 ALA A C 1
ATOM 772 O O . ALA A 1 109 ? 41.197 -1.054 -66.461 1.00 37.69 109 ALA A O 1
ATOM 773 N N . VAL A 1 110 ? 43.321 -0.519 -66.595 1.00 43.69 110 VAL A N 1
ATOM 774 C CA . VAL A 1 110 ? 44.598 -0.567 -67.325 1.00 43.69 110 VAL A CA 1
ATOM 775 C C . VAL A 1 110 ? 45.553 0.446 -66.693 1.00 43.69 110 VAL A C 1
ATOM 777 O O . VAL A 1 110 ? 45.053 1.515 -66.276 1.00 43.69 110 VAL A O 1
#

Secondary structure (DSSP, 8-state):
--HHHHHHHHHHHHHHHHHHHHHHHHHHHHHHHHHHHHHHHHH--SHHHHHHHHHHHHHHHHHHHHHHHHHHHHHHHHHHHHHHHHHHHHHHHHHHTSS-----------

pLDDT: mean 81.16, std 17.62, range [37.09, 95.44]

Nearest PDB structures (foldseek):
  3zbh-assembly4_E  TM=9.224E-01  e=1.963E-02  Geobacillus thermodenitrificans
  4lws-assembly3_A  TM=8.533E-01  e=1.775E-01  Thermomonospora curvata DSM 43183
  3o9o-assembly1_B  TM=7.811E-01  e=2.000E-01  Streptococcus agalactiae NEM316
  8i4w-assembly1_B  TM=5.168E-01  e=4.414E+00  Saccharomyces cerevisiae S288C

Radius of gyration: 28.28 Å; Cα contacts (8 Å, |Δi|>4): 43; chains: 1; bounding box: 64×15×94 Å

Foldseek 3Di:
DPPPLVVVLVVLLVLLVVLVVLLVVLVVVLVVLVVVLVVCPVPDDDPVNVVVNVVSVVVSVVSVVSSVVSNVSSVVSVVVSVVSVVVVVVVCCVVVVPPDDDDDDDDDDD